Protein AF-A0A6I9MP05-F1 (afdb_monomer_lite)

Secondary structure (DSSP, 8-state):
-GGGGG-SSEEEEEEE-HHHHHHHHHHHHHTT-TTTEEEEEEE-SS--HHHHHHTS-S---TT--HHHHHHHHHHPPP----------------------------------HHHHHHHHHHHHHHHHH---HHHHHHHHHHHHHHHHHHHHHHHHHHHHHHHHHHHHHHHTT-

Organism: NCBI:txid8208

Structure (mmCIF, N/CA/C/O backbone):
data_AF-A0A6I9MP05-F1
#
_entry.id   AF-A0A6I9MP05-F1
#
loop_
_atom_site.group_PDB
_atom_site.id
_atom_site.type_symbol
_atom_site.label_atom_id
_atom_site.label_alt_id
_atom_site.label_comp_id
_atom_site.label_asym_id
_atom_site.label_entity_id
_atom_site.label_seq_id
_atom_site.pdbx_PDB_ins_code
_atom_site.Cartn_x
_atom_site.Cartn_y
_atom_site.Cartn_z
_atom_site.occupancy
_atom_site.B_iso_or_equiv
_atom_site.auth_seq_id
_atom_site.auth_comp_id
_atom_site.auth_asym_id
_atom_site.auth_atom_id
_atom_site.pdbx_PDB_model_num
ATOM 1 N N . LEU A 1 1 ? -9.916 1.149 -15.708 1.00 67.88 1 LEU A N 1
ATOM 2 C CA . LEU A 1 1 ? -9.718 -0.319 -15.794 1.00 67.88 1 LEU A CA 1
ATOM 3 C C . LEU A 1 1 ? -10.836 -1.084 -16.525 1.00 67.88 1 LEU A C 1
ATOM 5 O O . LEU A 1 1 ? -10.535 -2.124 -17.088 1.00 67.88 1 LEU A O 1
ATOM 9 N N . ARG A 1 2 ? -12.086 -0.588 -16.608 1.00 73.50 2 ARG A N 1
ATOM 10 C CA . ARG A 1 2 ? -13.217 -1.297 -17.263 1.00 73.50 2 ARG A CA 1
ATOM 11 C C . ARG A 1 2 ? -12.966 -1.780 -18.701 1.00 73.50 2 ARG A C 1
ATOM 13 O O . ARG A 1 2 ? -13.460 -2.835 -19.072 1.00 73.50 2 ARG A O 1
ATOM 20 N N . LEU A 1 3 ? -12.174 -1.045 -19.487 1.00 76.81 3 LEU A N 1
ATOM 21 C CA . LEU A 1 3 ? -11.813 -1.424 -20.861 1.00 76.81 3 LEU A CA 1
ATOM 22 C C . LEU A 1 3 ? -11.084 -2.779 -20.931 1.00 76.81 3 LEU A C 1
ATOM 24 O O . LEU A 1 3 ? -11.212 -3.494 -21.919 1.00 76.81 3 LEU A O 1
ATOM 28 N N . PHE A 1 4 ? -10.353 -3.142 -19.873 1.00 78.50 4 PHE A N 1
ATOM 29 C CA . PHE A 1 4 ? -9.500 -4.327 -19.853 1.00 78.50 4 PHE A CA 1
ATOM 30 C C . PHE A 1 4 ? -10.211 -5.604 -19.384 1.00 78.50 4 PHE A C 1
ATOM 32 O O . PHE A 1 4 ? -9.608 -6.667 -19.402 1.00 78.50 4 PHE A O 1
ATOM 39 N N . GLN A 1 5 ? -11.503 -5.537 -19.033 1.00 73.69 5 GLN A N 1
ATOM 40 C CA . GLN A 1 5 ? -12.283 -6.705 -18.585 1.00 73.69 5 GLN A CA 1
ATOM 41 C C . GLN A 1 5 ? -12.387 -7.833 -19.619 1.00 73.69 5 GLN A C 1
ATOM 43 O O . GLN A 1 5 ? -12.743 -8.953 -19.272 1.00 73.69 5 GLN A O 1
ATOM 48 N N . LYS A 1 6 ? -12.121 -7.533 -20.893 1.00 77.50 6 LYS A N 1
ATOM 49 C CA . LYS A 1 6 ? -12.178 -8.505 -21.990 1.00 77.50 6 LYS A CA 1
ATOM 50 C C . LYS A 1 6 ? -10.838 -9.184 -22.283 1.00 77.50 6 LYS A C 1
ATOM 52 O O . LYS A 1 6 ? -10.790 -10.008 -23.187 1.00 77.50 6 LYS A O 1
ATOM 57 N N . PHE A 1 7 ? -9.766 -8.810 -21.589 1.00 82.00 7 PHE A N 1
ATOM 58 C CA . PHE A 1 7 ? -8.450 -9.417 -21.772 1.00 82.00 7 PHE A CA 1
ATOM 59 C C . PHE A 1 7 ? -8.248 -10.518 -20.732 1.00 82.00 7 PHE A C 1
ATOM 61 O O . PHE A 1 7 ? -8.520 -10.302 -19.553 1.00 82.00 7 PHE A O 1
ATOM 68 N N . ASP A 1 8 ? -7.748 -11.676 -21.166 1.00 77.44 8 ASP A N 1
ATOM 69 C CA . ASP A 1 8 ? -7.560 -12.832 -20.283 1.00 77.44 8 ASP A CA 1
ATOM 70 C C . ASP A 1 8 ? -6.473 -12.576 -19.232 1.00 77.44 8 ASP A C 1
ATOM 72 O O . ASP A 1 8 ? -6.712 -12.763 -18.042 1.00 77.44 8 ASP A O 1
ATOM 76 N N . ASN A 1 9 ? -5.309 -12.065 -19.649 1.00 88.25 9 ASN A N 1
ATOM 77 C CA . ASN A 1 9 ? -4.205 -11.701 -18.764 1.00 88.25 9 ASN A CA 1
ATOM 78 C C . ASN A 1 9 ? -3.538 -10.414 -19.254 1.00 88.25 9 ASN A C 1
ATOM 80 O O . ASN A 1 9 ? -3.210 -10.288 -20.434 1.00 88.25 9 ASN A O 1
ATOM 84 N N . PHE A 1 10 ? -3.283 -9.473 -18.346 1.00 91.56 10 PHE A N 1
ATOM 85 C CA . PHE A 1 10 ? -2.553 -8.249 -18.666 1.00 91.56 10 PHE A CA 1
ATOM 86 C C . PHE A 1 10 ? -1.720 -7.759 -17.480 1.00 91.56 10 PHE A C 1
ATOM 88 O O . PHE A 1 10 ? -2.030 -8.018 -16.314 1.00 91.56 10 PHE A O 1
ATOM 95 N N . ARG A 1 11 ? -0.642 -7.035 -17.793 1.00 92.56 11 ARG A N 1
ATOM 96 C CA . ARG A 1 11 ? 0.227 -6.396 -16.803 1.00 92.56 11 ARG A CA 1
ATOM 97 C C . ARG A 1 11 ? 0.003 -4.894 -16.819 1.00 92.56 11 ARG A C 1
ATOM 99 O O . ARG A 1 11 ? -0.103 -4.300 -17.890 1.00 92.56 11 ARG A O 1
ATOM 106 N N . ILE A 1 12 ? -0.041 -4.285 -15.643 1.00 94.00 12 ILE A N 1
ATOM 107 C CA . ILE A 1 12 ? -0.077 -2.832 -15.490 1.00 94.00 12 ILE A CA 1
ATOM 108 C C . ILE A 1 12 ? 1.144 -2.363 -14.710 1.00 94.00 12 ILE A C 1
ATOM 110 O O . ILE A 1 12 ? 1.580 -3.019 -13.765 1.00 94.00 12 ILE A O 1
ATOM 114 N N . LEU A 1 13 ? 1.675 -1.208 -15.101 1.00 94.44 13 LEU A N 1
ATOM 115 C CA . LEU A 1 13 ? 2.703 -0.495 -14.354 1.00 94.44 13 LEU A CA 1
ATOM 116 C C . LEU A 1 13 ? 2.054 0.688 -13.645 1.00 94.44 13 LEU A C 1
ATOM 118 O O . LEU A 1 13 ? 1.440 1.532 -14.297 1.00 94.44 13 LEU A O 1
ATOM 122 N N . VAL A 1 14 ? 2.189 0.756 -12.325 1.00 95.19 14 VAL A N 1
ATOM 123 C CA . VAL A 1 14 ? 1.742 1.912 -11.546 1.00 95.19 14 VAL A CA 1
ATOM 124 C C . VAL A 1 14 ? 2.945 2.786 -11.232 1.00 95.19 14 VAL A C 1
ATOM 126 O O . VAL A 1 14 ? 3.835 2.376 -10.494 1.00 95.19 14 VAL A O 1
ATOM 129 N N . CYS A 1 15 ? 2.958 3.994 -11.787 1.00 93.62 15 CYS A N 1
ATOM 130 C CA . CYS A 1 15 ? 3.998 4.988 -11.547 1.00 93.62 15 CYS A CA 1
ATOM 131 C C . CYS A 1 15 ? 3.573 5.895 -10.388 1.00 93.62 15 CYS A C 1
ATOM 133 O O . CYS A 1 15 ? 2.702 6.747 -10.559 1.00 93.62 15 CYS A O 1
ATOM 135 N N . GLY A 1 16 ? 4.140 5.684 -9.201 1.00 93.94 16 GLY A N 1
ATOM 136 C CA . GLY A 1 16 ? 3.743 6.402 -7.989 1.00 93.94 16 GLY A CA 1
ATOM 137 C C . GLY A 1 16 ? 4.296 5.759 -6.721 1.00 93.94 16 GLY A C 1
ATOM 138 O O . GLY A 1 16 ? 5.316 5.076 -6.771 1.00 93.94 16 GLY A O 1
ATOM 139 N N . GLY A 1 17 ? 3.617 5.995 -5.597 1.00 94.56 17 GLY A N 1
ATOM 140 C CA . GLY A 1 17 ? 3.908 5.356 -4.308 1.00 94.56 17 GLY A CA 1
ATOM 141 C C . GLY A 1 17 ? 2.800 4.408 -3.844 1.00 94.56 17 GLY A C 1
ATOM 142 O O . GLY A 1 17 ? 1.837 4.146 -4.570 1.00 94.56 17 GLY A O 1
ATOM 143 N N . ASP A 1 18 ? 2.893 3.944 -2.600 1.00 94.62 18 ASP A N 1
ATOM 144 C CA . ASP A 1 18 ? 2.002 2.937 -2.009 1.00 94.62 18 ASP A CA 1
ATOM 145 C C . ASP A 1 18 ? 0.524 3.357 -2.021 1.00 94.62 18 ASP A C 1
ATOM 147 O O . ASP A 1 18 ? -0.355 2.538 -2.285 1.00 94.62 18 ASP A O 1
ATOM 151 N N . GLY A 1 19 ? 0.230 4.648 -1.824 1.00 95.75 19 GLY A N 1
ATOM 152 C CA . GLY A 1 19 ? -1.139 5.174 -1.898 1.00 95.75 19 GLY A CA 1
ATOM 153 C C . GLY A 1 19 ? -1.761 5.049 -3.295 1.00 95.75 19 GLY A C 1
ATOM 154 O O . GLY A 1 19 ? -2.913 4.634 -3.435 1.00 95.75 19 GLY A O 1
ATOM 155 N N . SER A 1 20 ? -0.986 5.342 -4.345 1.00 96.38 20 SER A N 1
ATOM 156 C CA . SER A 1 20 ? -1.425 5.192 -5.739 1.00 96.38 20 SER A CA 1
ATOM 157 C C . SER A 1 20 ? -1.652 3.723 -6.089 1.00 96.38 20 SER A C 1
ATOM 159 O O . SER A 1 20 ? -2.672 3.379 -6.688 1.00 96.38 20 SER A O 1
ATOM 161 N N . VAL A 1 21 ? -0.741 2.842 -5.662 1.00 95.44 21 VAL A N 1
ATOM 162 C CA . VAL A 1 21 ? -0.882 1.388 -5.832 1.00 95.44 2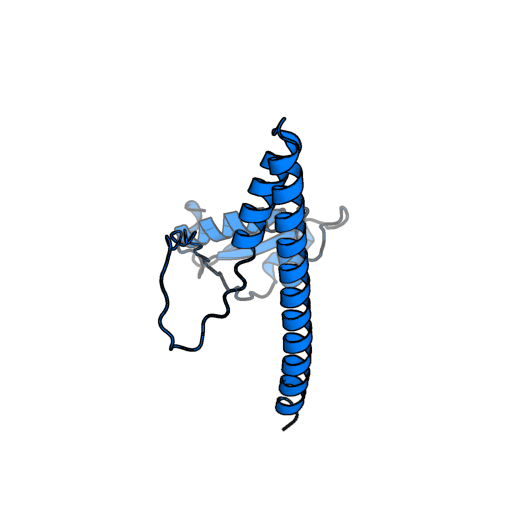1 VAL A CA 1
ATOM 163 C C . VAL A 1 21 ? -2.128 0.879 -5.105 1.00 95.44 21 VAL A C 1
ATOM 165 O O . VAL A 1 21 ? -2.919 0.136 -5.685 1.00 95.44 21 VAL A O 1
ATOM 168 N N . GLY A 1 22 ? -2.364 1.334 -3.872 1.00 94.75 22 GLY A N 1
ATOM 169 C CA . GLY A 1 22 ? -3.546 0.993 -3.084 1.00 94.75 22 GLY A CA 1
ATOM 170 C C . GLY A 1 22 ? -4.859 1.389 -3.764 1.00 94.75 22 GLY A C 1
ATOM 171 O O . GLY A 1 22 ? -5.802 0.589 -3.784 1.00 94.75 22 GLY A O 1
ATOM 172 N N . TRP A 1 23 ? -4.915 2.578 -4.374 1.00 94.81 23 TRP A N 1
ATOM 173 C CA . TRP A 1 23 ? -6.078 3.027 -5.147 1.00 94.81 23 TRP A CA 1
ATOM 174 C C . TRP A 1 23 ? -6.331 2.136 -6.369 1.00 94.81 23 TRP A C 1
ATOM 176 O O . TRP A 1 23 ? -7.455 1.674 -6.568 1.00 94.81 23 TRP A O 1
ATOM 186 N N . VAL A 1 24 ? -5.284 1.831 -7.145 1.00 95.19 24 VAL A N 1
ATOM 187 C CA . VAL A 1 24 ? -5.384 0.959 -8.328 1.00 95.19 24 VAL A CA 1
ATOM 188 C C . VAL A 1 24 ? -5.853 -0.444 -7.942 1.00 95.19 24 VAL A C 1
ATOM 190 O O . VAL A 1 24 ? -6.784 -0.960 -8.556 1.00 95.19 24 VAL A O 1
ATOM 193 N N . LEU A 1 25 ? -5.269 -1.041 -6.900 1.00 93.81 25 LEU A N 1
ATOM 194 C CA . LEU A 1 25 ? -5.685 -2.348 -6.379 1.00 93.81 25 LEU A CA 1
ATOM 195 C C . LEU A 1 25 ? -7.153 -2.346 -5.934 1.00 93.81 25 LEU A C 1
ATOM 197 O O . LEU A 1 25 ? -7.891 -3.275 -6.236 1.00 93.81 25 LEU A O 1
ATOM 201 N N . SER A 1 26 ? -7.613 -1.270 -5.295 1.00 93.31 26 SER A N 1
ATOM 202 C CA . SER A 1 26 ? -9.020 -1.144 -4.893 1.00 93.31 26 SER A CA 1
ATOM 203 C C . SER A 1 26 ? -9.967 -1.079 -6.095 1.00 93.31 26 SER A C 1
ATOM 205 O O . SER A 1 26 ? -11.096 -1.559 -6.026 1.00 93.31 26 SER A O 1
ATOM 207 N N . GLU A 1 27 ? -9.529 -0.508 -7.215 1.00 93.44 27 GLU A N 1
ATOM 208 C CA . GLU A 1 27 ? -10.309 -0.494 -8.453 1.00 93.44 27 GLU A CA 1
ATOM 209 C C . GLU A 1 27 ? -10.277 -1.854 -9.179 1.00 93.44 27 GLU A C 1
ATOM 211 O O . GLU A 1 27 ? -11.280 -2.259 -9.766 1.00 93.44 27 GLU A O 1
ATOM 216 N N . ILE A 1 28 ? -9.166 -2.596 -9.094 1.00 92.62 28 ILE A N 1
ATOM 217 C CA . ILE A 1 28 ? -9.066 -3.994 -9.554 1.00 92.62 28 ILE A CA 1
ATOM 218 C C . ILE A 1 28 ? -10.050 -4.880 -8.781 1.00 92.62 28 ILE A C 1
ATOM 220 O O . ILE A 1 28 ? -10.769 -5.664 -9.407 1.00 92.62 28 ILE A O 1
ATOM 224 N N . ASP A 1 29 ? -10.121 -4.719 -7.456 1.00 90.81 29 ASP A N 1
ATOM 225 C CA . ASP A 1 29 ? -11.021 -5.471 -6.575 1.00 90.81 29 ASP A CA 1
ATOM 226 C C . ASP A 1 29 ? -12.491 -5.228 -6.949 1.00 90.81 29 ASP A C 1
ATOM 228 O O . ASP A 1 29 ? -13.237 -6.178 -7.187 1.00 90.81 29 ASP A O 1
ATOM 232 N N . LYS A 1 30 ? -12.904 -3.960 -7.111 1.00 91.50 30 LYS A N 1
ATOM 233 C CA . LYS A 1 30 ? -14.278 -3.598 -7.523 1.00 91.50 30 LYS A CA 1
ATOM 234 C C . LYS A 1 30 ? -14.689 -4.198 -8.866 1.00 91.50 30 LYS A C 1
ATOM 236 O O . LYS A 1 30 ? -15.868 -4.462 -9.089 1.00 91.50 30 LYS A O 1
ATOM 241 N N . LEU A 1 31 ? -13.736 -4.355 -9.783 1.00 90.06 31 LEU A N 1
ATOM 242 C CA . LEU A 1 31 ? -13.970 -4.911 -11.116 1.00 90.06 31 LEU A CA 1
ATOM 243 C C . LEU A 1 31 ? -13.729 -6.426 -11.178 1.00 90.06 31 LEU A C 1
ATOM 245 O O . LEU A 1 31 ? -13.879 -7.008 -12.250 1.00 90.06 31 LEU A O 1
ATOM 249 N N . ASN A 1 32 ? -13.373 -7.045 -10.048 1.00 88.56 32 ASN A N 1
ATOM 250 C CA . ASN A 1 32 ? -13.060 -8.461 -9.891 1.00 88.56 32 ASN A CA 1
ATOM 251 C C . ASN A 1 32 ? -11.962 -8.972 -10.850 1.00 88.56 32 ASN A C 1
ATOM 253 O O . ASN A 1 32 ? -12.013 -10.103 -11.330 1.00 88.56 32 ASN A O 1
ATOM 257 N N . LEU A 1 33 ? -10.954 -8.133 -11.119 1.00 89.19 33 LEU A N 1
ATOM 258 C CA . LEU A 1 33 ? -9.880 -8.391 -12.092 1.00 89.19 33 LEU A CA 1
ATOM 259 C C . LEU A 1 33 ? -8.640 -9.080 -11.492 1.00 89.19 33 LEU A C 1
ATOM 261 O O . LEU A 1 33 ? -7.641 -9.259 -12.184 1.00 89.19 33 LEU A O 1
ATOM 265 N N . HIS A 1 34 ? -8.684 -9.484 -10.221 1.00 85.12 34 HIS A N 1
ATOM 266 C CA . HIS A 1 34 ? -7.529 -9.987 -9.462 1.00 85.12 34 HIS A CA 1
ATOM 267 C C . HIS A 1 34 ? -6.861 -11.246 -10.052 1.00 85.12 34 HIS A C 1
ATOM 269 O O . HIS A 1 34 ? -5.691 -11.493 -9.784 1.00 85.12 34 HIS A O 1
ATOM 275 N N . LYS A 1 35 ? -7.575 -12.044 -10.862 1.00 85.62 35 LYS A N 1
ATOM 276 C CA . LYS A 1 35 ? -7.002 -13.224 -11.546 1.00 85.62 35 LYS A CA 1
ATOM 277 C C . LYS A 1 35 ? -6.290 -12.885 -12.857 1.00 85.62 35 LYS A C 1
ATOM 279 O O . LYS A 1 35 ? -5.420 -13.634 -13.287 1.00 85.62 35 LYS A O 1
ATOM 284 N N . GLN A 1 36 ? -6.689 -11.786 -13.492 1.00 88.75 36 GLN A N 1
ATOM 285 C CA . GLN A 1 36 ? -6.272 -11.403 -14.845 1.00 88.75 36 GLN A CA 1
ATOM 286 C C . GLN A 1 36 ? -5.196 -10.312 -14.818 1.00 88.75 36 GLN A C 1
ATOM 288 O O . GLN A 1 36 ? -4.325 -10.259 -15.685 1.00 88.75 36 GLN A O 1
ATOM 293 N N . CYS A 1 37 ? -5.257 -9.436 -13.812 1.00 92.31 37 CYS A N 1
ATOM 294 C CA . CYS A 1 37 ? -4.405 -8.265 -13.690 1.00 92.31 37 CYS A CA 1
ATOM 295 C C . CYS A 1 37 ? -3.172 -8.560 -12.832 1.00 92.31 37 CYS A C 1
ATOM 297 O O . CYS A 1 37 ? -3.280 -8.885 -11.652 1.00 92.31 37 CYS A O 1
ATOM 299 N N . GLN A 1 38 ? -1.992 -8.360 -13.409 1.00 93.75 38 GLN A N 1
ATOM 300 C CA . GLN A 1 38 ? -0.709 -8.401 -12.709 1.00 93.75 38 GLN A CA 1
ATOM 301 C C . GLN A 1 38 ? -0.178 -6.970 -12.583 1.00 93.75 38 GLN A C 1
ATOM 303 O O . GLN A 1 38 ? -0.241 -6.200 -13.540 1.00 93.75 38 GLN A O 1
ATOM 308 N N . LEU A 1 39 ? 0.326 -6.594 -11.410 1.00 94.38 39 LEU A N 1
ATOM 309 C CA . LEU A 1 39 ? 0.722 -5.217 -11.112 1.00 94.38 39 LEU A CA 1
ATOM 310 C C . LEU A 1 39 ? 2.225 -5.134 -10.841 1.00 94.38 39 LEU A C 1
ATOM 312 O O . LEU A 1 39 ? 2.751 -5.866 -10.006 1.00 94.38 39 LEU A O 1
ATOM 316 N N . GLY A 1 40 ? 2.901 -4.215 -11.527 1.00 95.00 40 GLY A N 1
ATOM 317 C CA . GLY A 1 40 ? 4.246 -3.755 -11.191 1.00 95.00 40 GLY A CA 1
ATOM 318 C C . GLY A 1 40 ? 4.226 -2.316 -10.687 1.00 95.00 40 GLY A C 1
ATOM 319 O O . GLY A 1 40 ? 3.298 -1.557 -10.979 1.00 95.00 40 GLY A O 1
ATOM 320 N N . VAL A 1 41 ? 5.259 -1.938 -9.937 1.00 94.50 41 VAL A N 1
ATOM 321 C CA . VAL A 1 41 ? 5.381 -0.601 -9.345 1.00 94.50 41 VAL A CA 1
ATOM 322 C C . VAL A 1 41 ? 6.626 0.079 -9.896 1.00 94.50 41 VAL A C 1
ATOM 324 O O . VAL A 1 41 ? 7.716 -0.484 -9.828 1.00 94.50 41 VAL A O 1
ATOM 327 N N . LEU A 1 42 ? 6.463 1.294 -10.416 1.00 93.88 42 LEU A N 1
ATOM 328 C CA . LEU A 1 42 ? 7.567 2.209 -10.673 1.00 93.88 42 LEU A CA 1
ATOM 329 C C . LEU A 1 42 ? 7.623 3.215 -9.506 1.00 93.88 42 LEU A C 1
ATOM 331 O O . LEU A 1 42 ? 6.710 4.041 -9.394 1.00 93.88 42 LEU A O 1
ATOM 335 N N . PRO A 1 43 ? 8.645 3.134 -8.633 1.00 93.00 43 PRO A N 1
ATOM 336 C CA . PRO A 1 43 ? 8.721 3.898 -7.388 1.00 93.00 43 PRO A CA 1
ATOM 337 C C . PRO A 1 43 ? 9.024 5.382 -7.643 1.00 93.00 43 PRO A C 1
ATOM 339 O O . PRO A 1 43 ? 10.179 5.803 -7.662 1.00 93.00 43 PRO A O 1
ATOM 342 N N . LEU A 1 44 ? 7.969 6.176 -7.841 1.00 91.94 44 LEU A N 1
ATOM 343 C CA . LEU A 1 44 ? 8.034 7.637 -8.018 1.00 91.94 44 LEU A CA 1
ATOM 344 C C . LEU A 1 44 ? 7.459 8.409 -6.819 1.00 91.94 44 LEU A C 1
ATOM 346 O O . LEU A 1 44 ? 7.446 9.638 -6.825 1.00 91.94 44 LEU A O 1
ATOM 350 N N . GLY A 1 45 ? 6.923 7.706 -5.819 1.00 88.06 45 GLY A N 1
ATOM 351 C CA . GLY A 1 45 ? 6.322 8.309 -4.633 1.00 88.06 45 GLY A CA 1
ATOM 352 C C . GLY A 1 45 ? 7.306 8.506 -3.481 1.00 88.06 45 GLY A C 1
ATOM 353 O O . GLY A 1 45 ? 8.475 8.132 -3.551 1.00 88.06 45 GLY A O 1
ATOM 354 N N . THR A 1 46 ? 6.802 9.077 -2.386 1.00 90.19 46 THR A N 1
ATOM 355 C CA . THR A 1 46 ? 7.536 9.223 -1.118 1.00 90.19 46 THR A CA 1
ATOM 356 C C . THR A 1 46 ? 7.511 7.940 -0.279 1.00 90.19 46 THR A C 1
ATOM 358 O O . THR A 1 46 ? 8.518 7.585 0.330 1.00 90.19 46 THR A O 1
ATOM 361 N N . GLY A 1 47 ? 6.383 7.221 -0.277 1.00 92.56 47 GLY A N 1
ATOM 362 C CA . GLY A 1 47 ? 6.250 5.863 0.261 1.00 92.56 47 GLY A CA 1
ATOM 363 C C . GLY A 1 47 ? 6.287 4.852 -0.879 1.00 92.56 47 GLY A C 1
ATOM 364 O O . GLY A 1 47 ? 5.378 4.854 -1.707 1.00 92.56 47 GLY A O 1
ATOM 365 N N . ASN A 1 48 ? 7.350 4.048 -0.951 1.00 94.44 48 ASN A N 1
ATOM 366 C CA . ASN A 1 48 ? 7.576 3.024 -1.981 1.00 94.44 48 ASN A CA 1
ATOM 367 C C . ASN A 1 48 ? 7.833 1.654 -1.332 1.00 94.44 48 ASN A C 1
ATOM 369 O O . ASN A 1 48 ? 8.645 0.862 -1.819 1.00 94.44 48 ASN A O 1
ATOM 373 N N . ASP A 1 49 ? 7.204 1.382 -0.194 1.00 95.25 49 ASP A N 1
ATOM 374 C CA . ASP A 1 49 ? 7.456 0.173 0.586 1.00 95.25 49 ASP A CA 1
ATOM 375 C C . ASP A 1 49 ? 7.058 -1.083 -0.190 1.00 95.25 49 ASP A C 1
ATOM 377 O O . ASP A 1 49 ? 7.822 -2.050 -0.222 1.00 95.25 49 ASP A O 1
ATOM 381 N N . LEU A 1 50 ? 5.951 -1.044 -0.939 1.00 94.00 50 LEU A N 1
ATOM 382 C CA . LEU A 1 50 ? 5.570 -2.137 -1.835 1.00 94.00 50 LEU A CA 1
ATOM 383 C C . LEU A 1 50 ? 6.605 -2.358 -2.939 1.00 94.00 50 LEU A C 1
ATOM 385 O O . LEU A 1 50 ? 6.906 -3.505 -3.265 1.00 94.00 50 LEU A O 1
ATOM 389 N N . ALA A 1 51 ? 7.188 -1.296 -3.501 1.00 94.12 51 ALA A N 1
ATOM 390 C CA . ALA A 1 51 ? 8.226 -1.429 -4.522 1.00 94.12 51 ALA A CA 1
ATOM 391 C C . ALA A 1 51 ? 9.491 -2.095 -3.955 1.00 94.12 51 ALA A C 1
ATOM 393 O O . ALA A 1 51 ? 10.055 -2.986 -4.594 1.00 94.12 51 ALA A O 1
ATOM 394 N N . ARG A 1 52 ? 9.892 -1.740 -2.726 1.00 93.81 52 ARG A N 1
ATOM 395 C CA . ARG A 1 52 ? 11.027 -2.366 -2.025 1.00 93.81 52 ARG A CA 1
ATOM 396 C C . ARG A 1 52 ? 10.760 -3.835 -1.721 1.00 93.81 52 ARG A C 1
ATOM 398 O O . ARG A 1 52 ? 11.576 -4.683 -2.071 1.00 93.81 52 ARG A O 1
ATOM 405 N N . VAL A 1 53 ? 9.606 -4.142 -1.130 1.00 94.19 53 VAL A N 1
ATOM 406 C CA . VAL A 1 53 ? 9.222 -5.509 -0.739 1.00 94.19 53 VAL A CA 1
ATOM 407 C C . VAL A 1 53 ? 9.082 -6.426 -1.958 1.00 94.19 53 VAL A C 1
ATOM 409 O O . VAL A 1 53 ? 9.503 -7.584 -1.931 1.00 94.19 53 VAL A O 1
ATOM 412 N N . LEU A 1 54 ? 8.523 -5.917 -3.057 1.00 92.00 54 LEU A N 1
ATOM 413 C CA . LEU A 1 54 ? 8.370 -6.683 -4.295 1.00 92.00 54 LEU A CA 1
ATOM 414 C C . LEU A 1 54 ? 9.665 -6.778 -5.115 1.00 92.00 54 LEU A C 1
ATOM 416 O O . LEU A 1 54 ? 9.743 -7.629 -6.001 1.00 92.00 54 LEU A O 1
ATOM 420 N N . GLY A 1 55 ? 10.687 -5.979 -4.794 1.00 91.06 55 GLY A N 1
ATOM 421 C CA . GLY A 1 55 ? 11.992 -5.999 -5.457 1.00 91.06 55 GLY A CA 1
ATOM 422 C C . GLY A 1 55 ? 12.096 -5.113 -6.703 1.00 91.06 55 GLY A C 1
ATOM 423 O O . GLY A 1 55 ? 13.011 -5.298 -7.500 1.00 91.06 55 GLY A O 1
ATOM 424 N N . TRP A 1 56 ? 11.186 -4.150 -6.881 1.00 91.19 56 TRP A N 1
ATOM 425 C CA . TRP A 1 56 ? 11.254 -3.138 -7.947 1.00 91.19 56 TRP A CA 1
ATOM 426 C C . TRP A 1 56 ? 12.284 -2.040 -7.664 1.00 91.19 56 TRP A C 1
ATOM 428 O O . TRP A 1 56 ? 12.732 -1.372 -8.592 1.00 91.19 56 TRP A O 1
ATOM 438 N N . GLY A 1 57 ? 12.681 -1.885 -6.398 1.00 89.56 57 GLY A N 1
ATOM 439 C CA . GLY A 1 57 ? 13.672 -0.908 -5.954 1.00 89.56 57 GLY A CA 1
ATOM 440 C C . GLY A 1 57 ? 13.072 0.221 -5.103 1.00 89.56 57 GLY A C 1
ATOM 441 O O . GLY A 1 57 ? 11.852 0.311 -4.955 1.00 89.56 57 GLY A O 1
ATOM 442 N N . PRO A 1 58 ? 13.925 1.060 -4.487 1.00 87.44 58 PRO A N 1
ATOM 443 C CA . PRO A 1 58 ? 13.498 2.101 -3.549 1.00 87.44 58 PRO A CA 1
ATOM 444 C C . PRO A 1 58 ? 13.042 3.406 -4.220 1.00 87.44 58 PRO A C 1
ATOM 446 O O . PRO A 1 58 ? 12.224 4.130 -3.644 1.00 87.44 58 PRO A O 1
ATOM 449 N N . SER A 1 59 ? 13.574 3.702 -5.403 1.00 84.31 59 SER A N 1
ATOM 450 C CA . SER A 1 59 ? 13.349 4.917 -6.186 1.00 84.31 59 SER A CA 1
ATOM 451 C C . SER A 1 59 ? 13.603 4.625 -7.660 1.00 84.31 59 SER A C 1
ATOM 453 O O . SER A 1 59 ? 14.313 3.679 -8.005 1.00 84.31 59 SER A O 1
ATOM 455 N N . CYS A 1 60 ? 12.982 5.413 -8.529 1.00 82.12 60 CYS A N 1
ATOM 456 C CA . CYS A 1 60 ? 13.370 5.481 -9.926 1.00 82.12 60 CYS A CA 1
ATOM 457 C C . CYS A 1 60 ? 14.473 6.530 -10.052 1.00 82.12 60 CYS A C 1
ATOM 459 O O . CYS A 1 60 ? 14.224 7.704 -9.781 1.00 82.12 60 CYS A O 1
ATOM 461 N N . ASP A 1 61 ? 15.664 6.110 -10.462 1.00 76.25 61 ASP A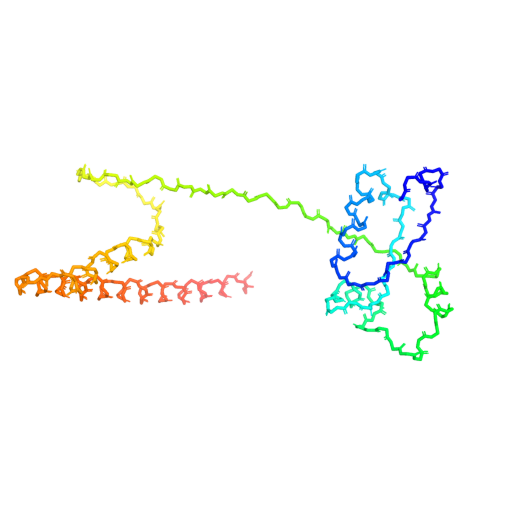 N 1
ATOM 462 C CA . ASP A 1 61 ? 16.747 7.039 -10.782 1.00 76.25 61 ASP A CA 1
ATOM 463 C C . ASP A 1 61 ? 16.553 7.578 -12.206 1.00 76.25 61 ASP A C 1
ATOM 465 O O . ASP A 1 61 ? 15.967 6.888 -13.047 1.00 76.25 61 ASP A O 1
ATOM 469 N N . ASP A 1 62 ? 17.057 8.780 -12.491 1.00 68.81 62 ASP A N 1
ATOM 470 C CA . ASP A 1 62 ? 16.933 9.444 -13.804 1.00 68.81 62 ASP A CA 1
ATOM 471 C C . ASP A 1 62 ? 17.597 8.626 -14.937 1.00 68.81 62 ASP A C 1
ATOM 473 O O . ASP A 1 62 ? 17.151 8.639 -16.083 1.00 68.81 62 ASP A O 1
ATOM 477 N N . ASP A 1 63 ? 18.607 7.818 -14.592 1.00 68.06 63 ASP A N 1
ATOM 478 C CA . ASP A 1 63 ? 19.288 6.889 -15.504 1.00 68.06 63 ASP A CA 1
ATOM 479 C C . ASP A 1 63 ? 18.488 5.600 -15.777 1.00 68.06 63 ASP A C 1
ATOM 481 O O . ASP A 1 63 ? 18.855 4.788 -16.638 1.00 68.06 63 ASP A O 1
ATOM 485 N N . THR A 1 64 ? 17.381 5.380 -15.059 1.00 63.00 64 THR A N 1
ATOM 486 C CA . THR A 1 64 ? 16.516 4.217 -15.268 1.00 63.00 64 THR A CA 1
ATOM 487 C C . THR A 1 64 ? 15.735 4.410 -16.559 1.00 63.00 64 THR A C 1
ATOM 489 O O . THR A 1 64 ? 14.656 4.997 -16.592 1.00 63.00 64 THR A O 1
ATOM 492 N N . GLN A 1 65 ? 16.272 3.871 -17.649 1.00 71.06 65 GLN A N 1
ATOM 493 C CA . GLN A 1 65 ? 15.590 3.865 -18.935 1.00 71.06 65 GLN A CA 1
ATOM 494 C C . GLN A 1 65 ? 14.243 3.137 -18.779 1.00 71.06 65 GLN A C 1
ATOM 496 O O . GLN A 1 65 ? 14.208 1.929 -18.533 1.00 71.06 65 GLN A O 1
ATOM 501 N N . LEU A 1 66 ? 13.128 3.863 -18.938 1.00 83.06 66 LEU A N 1
ATOM 502 C CA . LEU A 1 66 ? 11.761 3.319 -18.953 1.00 83.06 66 LEU A CA 1
ATOM 503 C C . LEU A 1 66 ? 11.645 2.016 -19.782 1.00 83.06 66 LEU A C 1
ATOM 505 O O . LEU A 1 66 ? 11.004 1.083 -19.291 1.00 83.06 66 LEU A O 1
ATOM 509 N N . PRO A 1 67 ? 12.296 1.881 -20.963 1.00 87.31 67 PRO A N 1
ATOM 510 C CA . PRO A 1 67 ? 12.348 0.615 -21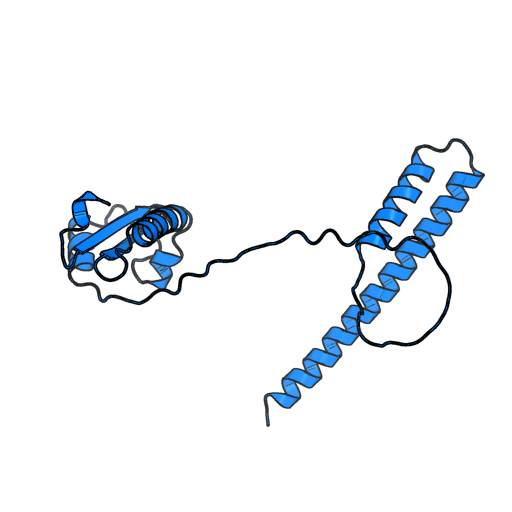.699 1.00 87.31 67 PRO A CA 1
ATOM 511 C C . PRO A 1 67 ? 12.836 -0.575 -20.866 1.00 87.31 67 PRO A C 1
ATOM 513 O O . PRO A 1 67 ? 12.194 -1.621 -20.852 1.00 87.31 67 PRO A O 1
ATOM 516 N N . THR A 1 68 ? 13.910 -0.407 -20.095 1.00 87.44 68 THR A N 1
ATOM 517 C CA . THR A 1 68 ? 14.461 -1.454 -19.226 1.00 87.44 68 THR A CA 1
ATOM 518 C C . THR A 1 68 ? 13.468 -1.855 -18.140 1.00 87.44 68 THR A C 1
ATOM 520 O O . THR A 1 68 ? 13.342 -3.035 -17.813 1.00 87.44 68 THR A O 1
ATOM 523 N N . THR A 1 69 ? 12.731 -0.898 -17.573 1.00 88.56 69 THR A N 1
ATOM 524 C CA . THR A 1 69 ? 11.693 -1.208 -16.581 1.00 88.56 69 THR A CA 1
ATOM 525 C C . THR A 1 69 ? 10.511 -1.939 -17.207 1.00 88.56 69 THR A C 1
ATOM 527 O O . THR A 1 69 ? 9.990 -2.868 -16.594 1.00 88.56 69 THR A O 1
ATOM 530 N N . LEU A 1 70 ? 10.109 -1.583 -18.429 1.00 90.81 70 LEU A N 1
ATOM 531 C CA . LEU A 1 70 ? 9.058 -2.297 -19.158 1.00 90.81 70 LEU A CA 1
ATOM 532 C C . LEU A 1 70 ? 9.482 -3.729 -19.509 1.00 90.81 70 LEU A C 1
ATOM 534 O O . LEU A 1 70 ? 8.697 -4.653 -19.319 1.00 90.81 70 LEU A O 1
ATOM 538 N N . GLU A 1 71 ? 10.733 -3.941 -19.913 1.00 91.81 71 GLU A N 1
ATOM 539 C CA . GLU A 1 71 ? 11.284 -5.283 -20.127 1.00 91.81 71 GLU A CA 1
ATOM 540 C C . GLU A 1 71 ? 11.334 -6.112 -18.836 1.00 91.81 71 GLU A C 1
ATOM 542 O O . GLU A 1 71 ? 11.006 -7.303 -18.833 1.00 91.81 71 GLU A O 1
ATOM 547 N N . LYS A 1 72 ? 11.724 -5.489 -17.715 1.00 91.06 72 LYS A N 1
ATOM 548 C CA . LYS A 1 72 ? 11.651 -6.119 -16.390 1.00 91.06 72 LYS A CA 1
ATOM 549 C C . LYS A 1 72 ? 10.207 -6.458 -16.037 1.00 91.06 72 LYS A C 1
ATOM 551 O O . LYS A 1 72 ? 9.955 -7.551 -15.543 1.00 91.06 72 LYS A O 1
ATOM 556 N N . LEU A 1 73 ? 9.261 -5.563 -16.319 1.00 93.19 73 LEU A N 1
ATOM 557 C CA . LEU A 1 73 ? 7.839 -5.785 -16.084 1.00 93.19 73 LEU A CA 1
ATOM 558 C C . LEU A 1 73 ? 7.286 -6.938 -16.901 1.00 93.19 73 LEU A C 1
ATOM 560 O O . LEU A 1 73 ? 6.500 -7.711 -16.370 1.00 93.19 73 LEU A O 1
ATOM 564 N N . GLU A 1 74 ? 7.690 -7.077 -18.157 1.00 92.69 74 GLU A N 1
ATOM 565 C CA . GLU A 1 74 ? 7.263 -8.173 -19.022 1.00 92.69 74 GLU A CA 1
ATOM 566 C C . GLU A 1 74 ? 7.767 -9.529 -18.506 1.00 92.69 74 GLU A C 1
ATOM 568 O O . GLU A 1 74 ? 7.007 -10.496 -18.456 1.00 92.69 74 GLU A O 1
ATOM 573 N N . ARG A 1 75 ? 9.025 -9.593 -18.048 1.00 93.75 75 ARG A N 1
ATOM 574 C CA . ARG A 1 75 ? 9.678 -10.839 -17.603 1.00 93.75 75 ARG A CA 1
ATOM 575 C C . ARG A 1 75 ? 9.521 -11.150 -16.114 1.00 93.75 75 ARG A C 1
ATOM 577 O O . ARG A 1 75 ? 9.869 -12.248 -15.686 1.00 93.75 75 ARG A O 1
ATOM 584 N N . ALA A 1 76 ? 9.019 -10.211 -15.314 1.00 94.00 76 ALA A N 1
ATOM 585 C CA . ALA A 1 76 ? 8.908 -10.373 -13.867 1.00 94.00 76 ALA A CA 1
ATOM 586 C C . ALA A 1 76 ? 8.029 -11.570 -13.472 1.00 94.00 76 ALA A C 1
ATOM 588 O O . ALA A 1 76 ? 7.033 -11.890 -14.133 1.00 94.00 76 ALA A O 1
ATOM 589 N N . SER A 1 77 ? 8.373 -12.206 -12.354 1.00 93.31 77 SER A N 1
ATOM 590 C CA . SER A 1 77 ? 7.527 -13.216 -11.730 1.00 93.31 77 SER A CA 1
ATOM 591 C C . SER A 1 77 ? 6.418 -12.563 -10.908 1.00 93.31 77 SER A C 1
ATOM 593 O O . SER A 1 77 ? 6.576 -11.482 -10.339 1.00 93.31 77 SER A O 1
ATOM 595 N N . THR A 1 78 ? 5.269 -13.226 -10.847 1.00 91.62 78 THR A N 1
ATOM 596 C CA . THR A 1 78 ? 4.127 -12.768 -10.055 1.00 91.62 78 THR A CA 1
ATOM 597 C C . THR A 1 78 ? 4.232 -13.275 -8.627 1.00 91.62 78 THR A C 1
ATOM 599 O O . THR A 1 78 ? 4.486 -14.460 -8.408 1.00 91.62 78 THR A O 1
ATOM 602 N N . LYS A 1 79 ? 3.969 -12.396 -7.661 1.00 91.44 79 LYS A N 1
ATOM 603 C CA . LYS A 1 79 ? 3.811 -12.750 -6.249 1.00 91.44 79 LYS A CA 1
ATOM 604 C C . LYS A 1 79 ? 2.386 -12.440 -5.808 1.00 91.44 79 LYS A C 1
ATOM 606 O O . LYS A 1 79 ? 1.819 -11.434 -6.230 1.00 91.44 79 LYS A O 1
ATOM 611 N N . MET A 1 80 ? 1.825 -13.306 -4.970 1.00 91.62 80 MET A N 1
ATOM 612 C CA . MET A 1 80 ? 0.533 -13.055 -4.336 1.00 91.62 80 MET A CA 1
ATOM 613 C C . MET A 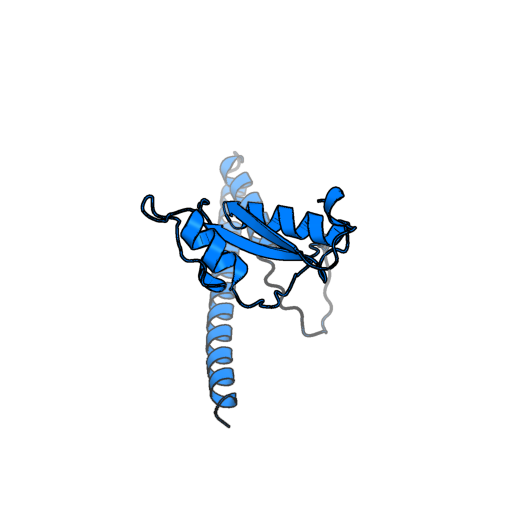1 80 ? 0.709 -12.041 -3.205 1.00 91.62 80 MET A C 1
ATOM 615 O O . MET A 1 80 ? 1.725 -12.055 -2.511 1.00 91.62 80 MET A O 1
ATOM 619 N N . LEU A 1 81 ? -0.276 -11.163 -3.047 1.00 91.06 81 LEU A N 1
ATOM 620 C CA . LEU A 1 81 ? -0.341 -10.185 -1.969 1.00 91.06 81 LEU A CA 1
ATOM 621 C C . LEU A 1 81 ? -1.618 -10.416 -1.174 1.00 91.06 81 LEU A C 1
ATOM 623 O O . LEU A 1 81 ? -2.696 -10.534 -1.760 1.00 91.06 81 LEU A O 1
ATOM 627 N N . ASP A 1 82 ? -1.495 -10.416 0.148 1.00 90.69 82 ASP A N 1
ATOM 628 C CA . ASP A 1 82 ? -2.651 -10.433 1.031 1.00 90.69 82 ASP A CA 1
ATOM 629 C C . ASP A 1 82 ? -3.232 -9.025 1.165 1.00 90.69 82 ASP A C 1
ATOM 631 O O . ASP A 1 82 ? -2.519 -8.027 1.297 1.00 90.69 82 ASP A O 1
ATOM 635 N N . ARG A 1 83 ? -4.560 -8.942 1.114 1.00 90.38 83 ARG A N 1
ATOM 636 C CA . ARG A 1 83 ? -5.310 -7.686 1.166 1.00 90.38 83 ARG A CA 1
ATOM 637 C C . ARG A 1 83 ? -6.212 -7.702 2.383 1.00 90.38 83 ARG A C 1
ATOM 639 O O . ARG A 1 83 ? -7.192 -8.439 2.430 1.00 90.38 83 ARG A O 1
ATOM 646 N N . TRP A 1 84 ? -5.854 -6.904 3.381 1.00 91.12 84 TRP A N 1
ATOM 647 C CA . TRP A 1 84 ? -6.580 -6.855 4.643 1.00 91.12 84 TRP A CA 1
ATOM 648 C C . TRP A 1 84 ? -7.625 -5.744 4.607 1.00 91.12 84 TRP A C 1
ATOM 650 O O . TRP A 1 84 ? -7.313 -4.592 4.311 1.00 91.12 84 TRP A O 1
ATOM 660 N N . SER A 1 85 ? -8.869 -6.096 4.929 1.00 88.81 85 SER A N 1
ATOM 661 C CA . SER A 1 85 ? -9.954 -5.139 5.134 1.00 88.81 85 SER A CA 1
ATOM 662 C C . SER A 1 85 ? -10.189 -4.992 6.630 1.00 88.81 85 SER A C 1
ATOM 664 O O . SER A 1 85 ? -10.770 -5.873 7.261 1.00 88.81 85 SER A O 1
ATOM 666 N N . ILE A 1 86 ? -9.714 -3.888 7.201 1.00 91.31 86 ILE A N 1
ATOM 667 C CA . ILE A 1 86 ? -9.829 -3.610 8.633 1.00 91.31 86 ILE A CA 1
ATOM 668 C C . ILE A 1 86 ? -11.052 -2.721 8.852 1.00 91.31 86 ILE A C 1
ATOM 670 O O . ILE A 1 86 ? -11.151 -1.645 8.267 1.00 91.31 86 ILE A O 1
ATOM 674 N N . MET A 1 87 ? -11.976 -3.169 9.701 1.00 91.00 87 MET A N 1
ATOM 675 C CA . MET A 1 87 ? -13.138 -2.387 10.117 1.00 91.00 87 MET A CA 1
ATOM 676 C C . MET A 1 87 ? -12.954 -1.962 11.568 1.00 91.00 87 MET A C 1
ATOM 678 O O . MET A 1 87 ? -12.784 -2.805 12.448 1.00 91.00 87 MET A O 1
ATOM 682 N N . THR A 1 88 ? -12.959 -0.657 11.813 1.00 89.38 88 THR A N 1
ATOM 683 C CA . THR A 1 88 ? -12.812 -0.086 13.151 1.00 89.38 88 THR A CA 1
ATOM 684 C C . THR A 1 88 ? -14.161 0.408 13.657 1.00 89.38 88 THR A C 1
ATOM 686 O O . THR A 1 88 ? -14.967 0.952 12.903 1.00 89.38 88 THR A O 1
ATOM 689 N N . TYR A 1 89 ? -14.412 0.206 14.949 1.00 87.38 89 TYR A N 1
ATOM 690 C CA . TYR A 1 89 ? -15.605 0.696 15.628 1.00 87.38 89 TYR A CA 1
ATOM 691 C C . TYR A 1 89 ? -15.175 1.495 16.849 1.00 87.38 89 TYR A C 1
ATOM 693 O O . TYR A 1 89 ? -14.383 1.018 17.663 1.00 87.38 89 TYR A O 1
ATOM 701 N N . GLU A 1 90 ? -15.715 2.699 16.997 1.00 82.69 90 GLU A N 1
ATOM 702 C CA . GLU A 1 90 ? -15.558 3.465 18.227 1.00 82.69 90 GLU A CA 1
ATOM 703 C C . GLU A 1 90 ? -16.530 2.930 19.277 1.00 82.69 90 GLU A C 1
ATOM 705 O O . GLU A 1 90 ? -17.740 3.168 19.225 1.00 82.69 90 GLU A O 1
ATOM 710 N N . ILE A 1 91 ? -16.003 2.191 20.250 1.00 80.81 91 ILE A N 1
ATOM 711 C CA . ILE A 1 91 ? -16.782 1.773 21.411 1.00 80.81 91 ILE A CA 1
ATOM 712 C C . ILE A 1 91 ? -16.839 2.961 22.369 1.00 80.81 91 ILE A C 1
ATOM 714 O O . ILE A 1 91 ? -15.890 3.243 23.099 1.00 80.81 91 ILE A O 1
ATOM 718 N N . LYS A 1 92 ? -17.977 3.659 22.385 1.00 70.19 92 LYS A N 1
ATOM 719 C CA . LYS A 1 92 ? -18.298 4.604 23.458 1.00 70.19 92 LYS A CA 1
ATOM 720 C C . LYS A 1 92 ? -18.623 3.791 24.705 1.00 70.19 92 LYS A C 1
ATOM 722 O O . LYS A 1 92 ? -19.740 3.300 24.847 1.00 70.19 92 LYS A O 1
ATOM 727 N N . ILE A 1 93 ? -17.636 3.600 25.577 1.00 65.56 93 ILE A N 1
ATOM 728 C CA . ILE A 1 93 ? -17.848 2.963 26.878 1.00 65.56 93 ILE A CA 1
ATOM 729 C C . ILE A 1 93 ? -18.816 3.868 27.658 1.00 65.56 93 ILE A C 1
ATOM 731 O O . ILE A 1 93 ? -18.485 5.035 27.886 1.00 65.56 93 ILE A O 1
ATOM 735 N N . PRO A 1 94 ? -20.021 3.397 28.025 1.00 54.50 94 PRO A N 1
ATOM 736 C CA . PRO A 1 94 ? -20.946 4.225 28.778 1.00 54.50 94 PRO A CA 1
ATOM 737 C C . PRO A 1 94 ? -20.332 4.559 30.146 1.00 54.50 94 PRO A C 1
ATOM 739 O O . PRO A 1 94 ? -19.749 3.673 30.784 1.00 54.50 94 PRO A O 1
ATOM 742 N N . PRO A 1 95 ? -20.456 5.811 30.622 1.00 46.94 95 PRO A N 1
ATOM 743 C CA . PRO A 1 95 ? -20.001 6.176 31.953 1.00 46.94 95 PRO A CA 1
ATOM 744 C C . PRO A 1 95 ? -20.807 5.356 32.962 1.00 46.94 95 PRO A C 1
ATOM 746 O O . PRO A 1 95 ? -22.026 5.505 33.070 1.00 46.94 95 PRO A O 1
ATOM 749 N N . LYS A 1 96 ? -20.145 4.444 33.686 1.00 47.69 96 LYS A N 1
ATOM 750 C CA . LYS A 1 96 ? -20.769 3.741 34.811 1.00 47.69 96 LYS A CA 1
ATOM 751 C C . LYS A 1 96 ? -21.071 4.774 35.895 1.00 47.69 96 LYS A C 1
ATOM 753 O O . LYS A 1 96 ? -20.209 5.126 36.695 1.00 47.69 96 LYS A O 1
ATOM 758 N N . HIS A 1 97 ? -22.301 5.274 35.893 1.00 43.97 97 HIS A N 1
ATOM 759 C CA . HIS A 1 97 ? -22.863 6.050 36.984 1.00 43.97 97 HIS A CA 1
ATOM 760 C C . HIS A 1 97 ? -22.804 5.231 38.291 1.00 43.97 97 HIS A C 1
ATOM 762 O O . HIS A 1 97 ? -23.399 4.165 38.393 1.00 43.97 97 HIS A O 1
ATOM 768 N N . SER A 1 98 ? -22.039 5.748 39.259 1.00 44.31 98 SER A N 1
ATOM 769 C CA . SER A 1 98 ? -22.288 5.762 40.714 1.00 44.31 98 SER A CA 1
ATOM 770 C C . SER A 1 98 ? -22.946 4.542 41.405 1.00 44.31 98 SER A C 1
ATOM 772 O O . SER A 1 98 ? -24.167 4.465 41.409 1.00 44.31 98 SER A O 1
ATOM 774 N N . CYS A 1 99 ? -22.117 3.771 42.146 1.00 32.09 99 CYS A N 1
ATOM 775 C CA . CYS A 1 99 ? -22.336 3.099 43.465 1.00 32.09 99 CYS A CA 1
ATOM 776 C C . CYS A 1 99 ? -23.518 2.096 43.655 1.00 32.09 99 CYS A C 1
ATOM 778 O O . CYS A 1 99 ? -24.512 2.222 42.955 1.00 32.09 99 CYS A O 1
ATOM 780 N N . PRO A 1 100 ? -23.532 1.170 44.656 1.00 39.44 100 PRO A N 1
ATOM 781 C CA . PRO A 1 100 ? -22.529 0.788 45.662 1.00 39.44 100 PRO A CA 1
ATOM 782 C C . PRO A 1 100 ? -22.154 -0.721 45.697 1.00 39.44 100 PRO A C 1
ATOM 784 O O . PRO A 1 100 ? -22.855 -1.594 45.202 1.00 39.44 100 PRO A O 1
ATOM 787 N N . THR A 1 101 ? -21.012 -0.975 46.338 1.00 42.06 101 THR A N 1
ATOM 788 C CA . THR A 1 101 ? -20.511 -2.189 47.013 1.00 42.06 101 THR A CA 1
ATOM 789 C C . THR A 1 101 ? -21.276 -3.515 46.842 1.00 42.06 101 THR A C 1
ATOM 791 O O . THR A 1 101 ? -22.283 -3.756 47.502 1.00 42.06 101 THR A O 1
ATOM 794 N N . THR A 1 102 ? -20.698 -4.460 46.096 1.00 34.34 102 THR A N 1
ATOM 795 C CA . THR A 1 102 ? -20.612 -5.887 46.483 1.00 34.34 102 THR A CA 1
ATOM 796 C C . THR A 1 102 ? -19.534 -6.584 45.640 1.00 34.34 102 THR A C 1
ATOM 798 O O . THR A 1 102 ? -19.281 -6.145 44.515 1.00 34.34 102 THR A O 1
ATOM 801 N N . PRO A 1 103 ? -18.824 -7.584 46.191 1.00 51.75 103 PRO A N 1
ATOM 802 C CA . PRO A 1 103 ? -17.655 -8.166 45.555 1.00 51.75 103 PRO A CA 1
ATOM 803 C C . PRO A 1 103 ? -18.035 -9.314 44.610 1.00 51.75 103 PRO A C 1
ATOM 805 O O . PRO A 1 103 ? -19.123 -9.873 44.705 1.00 51.75 103 PRO A O 1
ATOM 808 N N . GLU A 1 104 ? -17.053 -9.681 43.786 1.00 41.06 104 GLU A N 1
ATOM 809 C CA . GLU A 1 104 ? -16.839 -10.981 43.129 1.00 41.06 104 GLU A CA 1
ATOM 810 C C . GLU A 1 104 ? -16.969 -11.014 41.597 1.00 41.06 104 GLU A C 1
ATOM 812 O O . GLU A 1 104 ? -18.031 -10.838 41.005 1.00 41.06 104 GLU A O 1
ATOM 817 N N . GLY A 1 105 ? -15.815 -11.273 40.971 1.00 31.81 105 GLY A N 1
ATOM 818 C CA . GLY A 1 105 ? -15.610 -11.492 39.541 1.00 31.81 105 GLY A CA 1
ATOM 819 C C . GLY A 1 105 ? -14.221 -11.000 39.108 1.00 31.81 105 GLY A C 1
ATOM 820 O O . GLY A 1 105 ? -14.050 -9.787 38.968 1.00 31.81 105 GLY A O 1
ATOM 821 N N . PRO A 1 106 ? -13.214 -11.883 38.948 1.00 50.19 106 PRO A N 1
ATOM 822 C CA . PRO A 1 106 ? -11.905 -11.498 38.436 1.00 50.19 106 PRO A CA 1
ATOM 823 C C . PRO A 1 106 ? -11.993 -11.265 36.920 1.00 50.19 106 PRO A C 1
ATOM 825 O O . PRO A 1 106 ? -12.886 -11.781 36.258 1.00 50.19 106 PRO A O 1
ATOM 828 N N . ASP A 1 107 ? -11.050 -10.492 36.393 1.00 43.16 107 ASP A N 1
ATOM 829 C CA . ASP A 1 107 ? -10.838 -10.220 34.965 1.00 43.16 107 ASP A CA 1
ATOM 830 C C . ASP A 1 107 ? -11.705 -9.131 34.325 1.00 43.16 107 ASP A C 1
ATOM 832 O O . ASP A 1 107 ? -12.487 -9.353 33.407 1.00 43.16 107 ASP A O 1
ATOM 836 N N . ASN A 1 108 ? -11.437 -7.884 34.722 1.00 40.62 108 ASN A N 1
ATOM 837 C CA . ASN A 1 108 ? -11.132 -6.855 33.727 1.00 40.62 108 ASN A CA 1
ATOM 838 C C . ASN A 1 108 ? -10.284 -5.745 34.369 1.00 40.62 108 ASN A C 1
ATOM 840 O O . ASN A 1 108 ? -10.802 -4.720 34.820 1.00 40.62 108 ASN A O 1
ATOM 844 N N . CYS A 1 109 ? -8.962 -5.933 34.426 1.00 45.56 109 CYS A N 1
ATOM 845 C CA . CYS A 1 109 ? -8.027 -4.840 34.708 1.00 45.56 109 CYS A CA 1
ATOM 846 C C . CYS A 1 109 ? -7.916 -3.931 33.476 1.00 45.56 109 CYS A C 1
ATOM 848 O O . CYS A 1 109 ? -6.853 -3.790 32.877 1.00 45.56 109 CYS A O 1
ATOM 850 N N . GLN A 1 110 ? -9.024 -3.302 33.093 1.00 47.00 110 GLN A N 1
ATOM 851 C CA . GLN A 1 110 ? -8.999 -2.218 32.130 1.00 47.00 110 GLN A CA 1
ATOM 852 C C . GLN A 1 110 ? -8.340 -1.025 32.827 1.00 47.00 110 GLN A C 1
ATOM 854 O O . GLN A 1 110 ? -8.920 -0.412 33.726 1.00 47.00 110 GLN A O 1
ATOM 859 N N . PHE A 1 111 ? -7.089 -0.737 32.463 1.00 55.16 111 PHE A N 1
ATOM 860 C CA . PHE A 1 111 ? -6.384 0.481 32.857 1.00 55.16 111 PHE A CA 1
ATOM 861 C C . PHE A 1 111 ? -7.164 1.691 32.318 1.00 55.16 111 PHE A C 1
ATOM 863 O O . PHE A 1 111 ? -6.939 2.159 31.207 1.00 55.16 111 PHE A O 1
ATOM 870 N N . HIS A 1 112 ? -8.136 2.178 33.090 1.00 62.72 112 HIS A N 1
ATOM 871 C CA . HIS A 1 112 ? -8.958 3.330 32.727 1.00 62.72 112 HIS A CA 1
ATOM 872 C C . HIS A 1 112 ? -8.175 4.623 33.000 1.00 62.72 112 HIS A C 1
ATOM 874 O O . HIS A 1 112 ? -8.382 5.298 34.006 1.00 62.72 112 HIS A O 1
ATOM 880 N N . ILE A 1 113 ? -7.234 4.946 32.107 1.00 70.94 113 ILE A N 1
ATOM 881 C CA . ILE A 1 113 ? -6.468 6.206 32.126 1.00 70.94 113 ILE A CA 1
ATOM 882 C C . ILE A 1 113 ? -7.420 7.412 32.045 1.00 70.94 113 ILE A C 1
ATOM 884 O O . ILE A 1 113 ? -7.219 8.399 32.747 1.00 70.94 113 ILE A O 1
ATOM 888 N N . SER A 1 114 ? -8.529 7.278 31.309 1.00 71.75 114 SER A N 1
ATOM 889 C CA . SER A 1 114 ? -9.530 8.337 31.117 1.00 71.75 114 SER A CA 1
ATOM 890 C C . SER A 1 114 ? -10.138 8.876 32.421 1.00 71.75 114 SER A C 1
ATOM 892 O O . SER A 1 114 ? -10.452 10.055 32.516 1.00 71.75 114 SER A O 1
ATOM 894 N N . ALA A 1 115 ? -10.269 8.045 33.463 1.00 76.56 115 ALA A N 1
ATOM 895 C CA . ALA A 1 115 ? -10.815 8.493 34.746 1.00 76.56 115 ALA A CA 1
ATOM 896 C C . ALA A 1 115 ? -9.849 9.432 35.495 1.00 76.56 115 ALA A C 1
ATOM 898 O O . ALA A 1 115 ? -10.285 10.343 36.201 1.00 76.56 115 ALA A O 1
ATOM 899 N N . TYR A 1 116 ? -8.537 9.226 35.328 1.00 83.75 116 TYR A N 1
ATOM 900 C CA . TYR A 1 116 ? -7.524 10.137 35.858 1.00 83.75 116 TYR A CA 1
ATOM 901 C C . TYR A 1 116 ? -7.515 11.446 35.062 1.00 83.75 116 TYR A C 1
ATOM 903 O O . TYR A 1 116 ? -7.418 12.507 35.670 1.00 83.75 116 TYR A O 1
ATOM 911 N N . GLU A 1 117 ? -7.683 11.385 33.737 1.00 84.38 117 GLU A N 1
ATOM 912 C CA . GLU A 1 117 ? -7.766 12.571 32.870 1.00 84.38 117 GLU A CA 1
ATOM 913 C C . GLU A 1 117 ? -8.938 13.482 33.256 1.00 84.38 117 GLU A C 1
ATOM 915 O O . GLU A 1 117 ? -8.729 14.672 33.499 1.00 84.38 117 GLU A O 1
ATOM 920 N N . ASP A 1 118 ? -10.140 12.920 33.411 1.00 84.94 118 ASP A N 1
ATOM 921 C CA . ASP A 1 118 ? -11.336 13.672 33.810 1.00 84.94 118 ASP A CA 1
ATOM 922 C C . ASP A 1 118 ? -11.173 14.316 35.200 1.00 84.94 118 ASP A C 1
ATOM 924 O O . ASP A 1 118 ? -11.522 15.483 35.407 1.00 84.94 118 ASP A O 1
ATOM 928 N N . SER A 1 119 ? -10.595 13.578 36.157 1.00 88.06 119 SER A N 1
ATOM 929 C CA . SER A 1 119 ? -10.327 14.073 37.516 1.00 88.06 119 SER A CA 1
ATOM 930 C C . SER A 1 119 ? -9.303 15.215 37.518 1.00 88.06 119 SER A C 1
ATOM 932 O O . SER A 1 119 ? -9.519 16.263 38.138 1.00 88.06 119 SER A O 1
ATOM 934 N N . VAL A 1 120 ? -8.204 15.049 36.774 1.00 92.25 120 VAL A N 1
ATOM 935 C CA . VAL A 1 120 ? -7.150 16.061 36.631 1.00 92.25 120 VAL A CA 1
ATOM 936 C C . VAL A 1 120 ? -7.712 17.323 35.984 1.00 92.25 120 VAL A C 1
ATOM 938 O O . VAL A 1 120 ? -7.529 18.416 36.524 1.00 92.25 120 VAL A O 1
ATOM 941 N N . ALA A 1 121 ? -8.453 17.191 34.881 1.00 91.12 121 ALA A N 1
ATOM 942 C CA . ALA A 1 121 ? -9.062 18.322 34.190 1.00 91.12 121 ALA A CA 1
ATOM 943 C C . ALA A 1 121 ? -10.042 19.086 35.097 1.00 91.12 121 ALA A C 1
ATOM 945 O O . ALA A 1 121 ? -9.994 20.320 35.173 1.00 91.12 121 ALA A O 1
ATOM 946 N N . ALA A 1 122 ? -10.888 18.371 35.846 1.00 88.94 122 ALA A N 1
ATOM 947 C CA . ALA A 1 122 ? -11.861 18.977 36.749 1.00 88.94 122 ALA A CA 1
ATOM 948 C C . ALA A 1 122 ? -11.194 19.767 37.887 1.00 88.94 122 ALA A C 1
ATOM 950 O O . ALA A 1 122 ? -11.617 20.883 38.205 1.00 88.94 122 ALA A O 1
ATOM 951 N N . HIS A 1 123 ? -10.144 19.217 38.501 1.00 88.56 123 HIS A N 1
ATOM 952 C CA . HIS A 1 123 ? -9.454 19.876 39.609 1.00 88.56 123 HIS A CA 1
ATOM 953 C C . HIS A 1 123 ? -8.536 21.011 39.160 1.00 88.56 123 HIS A C 1
ATOM 955 O O . HIS A 1 123 ? -8.522 22.046 39.824 1.00 88.56 123 HIS A O 1
ATOM 961 N N . LEU A 1 124 ? -7.864 20.893 38.012 1.00 92.12 124 LEU A N 1
ATOM 962 C CA . LEU A 1 124 ? -7.129 22.014 37.415 1.00 92.12 124 LEU A CA 1
ATOM 963 C C . LEU A 1 124 ? -8.064 23.184 37.089 1.00 92.12 124 LEU A C 1
ATOM 965 O O . LEU A 1 124 ? -7.765 24.326 37.430 1.00 92.12 124 LEU A O 1
ATOM 969 N N . THR A 1 125 ? -9.240 22.900 36.522 1.00 91.81 125 THR A N 1
ATOM 970 C CA . THR A 1 125 ? -10.259 23.923 36.234 1.00 91.81 125 THR A CA 1
ATOM 971 C C . THR A 1 125 ? -10.733 24.625 37.508 1.00 91.81 125 THR A C 1
ATOM 973 O O . THR A 1 125 ? -10.883 25.847 37.512 1.00 91.81 125 THR A O 1
ATOM 976 N N . LYS A 1 126 ? -10.934 23.885 38.608 1.00 90.44 126 LYS A N 1
ATOM 977 C CA . LYS A 1 126 ? -11.293 24.466 39.914 1.00 90.44 126 LYS A CA 1
ATOM 978 C C . LYS A 1 126 ? -10.168 25.302 40.520 1.00 90.44 126 LYS A C 1
ATOM 980 O O . LYS A 1 126 ? -10.459 26.309 41.149 1.00 90.44 126 LYS A O 1
ATOM 985 N N . ILE A 1 127 ? -8.908 24.914 40.338 1.00 93.06 127 ILE A N 1
ATOM 986 C CA . ILE A 1 127 ? -7.753 25.677 40.834 1.00 93.06 127 ILE A CA 1
ATOM 987 C C . ILE A 1 127 ? -7.601 26.996 40.069 1.00 93.06 127 ILE A C 1
ATOM 989 O O . ILE A 1 127 ? -7.352 28.025 40.687 1.00 93.06 127 ILE A O 1
ATOM 993 N N . LEU A 1 128 ? -7.773 26.972 38.744 1.00 92.00 128 LEU A N 1
ATOM 994 C CA . LEU A 1 128 ? -7.578 28.145 37.887 1.00 92.00 128 LEU A CA 1
ATOM 995 C C . LEU A 1 128 ? -8.723 29.161 37.971 1.00 92.00 128 LEU A C 1
ATOM 997 O O . LEU A 1 128 ? -8.473 30.356 37.850 1.00 92.00 128 LEU A O 1
ATOM 1001 N N . ASN A 1 129 ? -9.963 28.699 38.163 1.00 92.44 129 ASN A N 1
ATOM 1002 C CA . ASN A 1 129 ? -11.152 29.555 38.054 1.00 92.44 129 ASN A CA 1
ATOM 1003 C C . ASN A 1 129 ? -11.849 29.857 39.392 1.00 92.44 129 ASN A C 1
ATOM 1005 O O . ASN A 1 129 ? -12.836 30.588 39.402 1.00 92.44 129 ASN A O 1
ATOM 1009 N N . SER A 1 130 ? -11.408 29.281 40.516 1.00 91.69 130 SER A N 1
ATOM 1010 C CA . SER A 1 130 ? -12.049 29.513 41.817 1.00 91.69 130 SER A CA 1
ATOM 1011 C C . SER A 1 130 ? -11.397 30.658 42.584 1.00 91.69 130 SER A C 1
ATOM 1013 O O . SER A 1 130 ? -10.205 30.627 42.870 1.00 91.69 130 SER A O 1
ATOM 1015 N N . GLU A 1 131 ? -12.215 31.601 43.045 1.00 88.25 131 GLU A N 1
ATOM 1016 C CA . GLU A 1 131 ? -11.789 32.701 43.923 1.00 88.25 131 GLU A CA 1
ATOM 1017 C C . GLU A 1 131 ? -11.760 32.300 45.413 1.00 88.25 131 GLU A C 1
ATOM 1019 O O . GLU A 1 131 ? -11.233 33.018 46.262 1.00 88.25 131 GLU A O 1
ATOM 1024 N N . GLN A 1 132 ? -12.315 31.131 45.760 1.00 91.94 132 GLN A N 1
ATOM 1025 C CA . GLN A 1 132 ? -12.313 30.614 47.130 1.00 91.94 132 GLN A CA 1
ATOM 1026 C C . GLN A 1 132 ? -11.047 29.801 47.423 1.00 91.94 132 GLN A C 1
ATOM 1028 O O . GLN A 1 132 ? -10.864 28.704 46.888 1.00 91.94 132 GLN A O 1
ATOM 1033 N N . ASN A 1 133 ? -10.230 30.278 48.368 1.00 89.06 133 ASN A N 1
ATOM 1034 C CA . ASN A 1 133 ? -9.007 29.594 48.810 1.00 89.06 133 ASN A CA 1
ATOM 1035 C C . ASN A 1 133 ? -9.261 28.161 49.316 1.00 89.06 133 ASN A C 1
ATOM 1037 O O . ASN A 1 133 ? -8.457 27.265 49.073 1.00 89.06 133 ASN A O 1
ATOM 1041 N N . SER A 1 134 ? -10.396 27.904 49.972 1.00 89.62 134 SER A N 1
ATOM 1042 C CA . SER A 1 134 ? -10.780 26.561 50.441 1.00 89.62 134 SER A CA 1
ATOM 1043 C C . SER A 1 134 ? -10.980 25.562 49.291 1.00 89.62 134 SER A C 1
ATOM 1045 O O . SER A 1 134 ? -10.594 24.394 49.397 1.00 89.62 134 SER A O 1
ATOM 1047 N N . VAL A 1 135 ? -11.545 26.014 48.171 1.00 84.31 135 VAL A N 1
ATOM 1048 C CA . VAL A 1 135 ? -11.798 25.202 46.970 1.00 84.31 135 VAL A CA 1
ATOM 1049 C C . VAL A 1 135 ? -10.502 24.932 46.209 1.00 84.31 135 VAL A C 1
ATOM 1051 O O . VAL A 1 135 ? -10.292 23.816 45.732 1.00 84.31 135 VAL A O 1
ATOM 1054 N N . VAL A 1 136 ? -9.605 25.918 46.150 1.00 88.81 136 VAL A N 1
ATOM 1055 C CA . VAL A 1 136 ? -8.273 25.766 45.546 1.00 88.81 136 VAL A CA 1
ATOM 1056 C C . VAL A 1 136 ? -7.439 24.757 46.337 1.00 88.81 136 VAL A C 1
ATOM 1058 O O . VAL A 1 136 ? -6.909 23.812 45.757 1.00 88.81 136 VAL A O 1
ATOM 1061 N N . ILE A 1 137 ? -7.390 24.889 47.667 1.00 90.25 137 ILE A N 1
ATOM 1062 C CA . ILE A 1 137 ? -6.624 23.989 48.545 1.00 90.25 137 ILE A CA 1
ATOM 1063 C C . ILE A 1 137 ? -7.169 22.556 48.482 1.00 90.25 137 ILE A C 1
ATOM 1065 O O . ILE A 1 137 ? -6.400 21.603 48.350 1.00 90.25 137 ILE A O 1
ATOM 1069 N N . SER A 1 138 ? -8.493 22.385 48.544 1.00 89.62 138 SER A N 1
ATOM 1070 C CA . SER A 1 138 ? -9.106 21.054 48.448 1.00 89.62 138 SER A CA 1
ATOM 1071 C C . SER A 1 138 ? -8.908 20.418 47.069 1.00 89.62 138 SER A C 1
ATOM 1073 O O . SER A 1 138 ? -8.579 19.237 46.994 1.0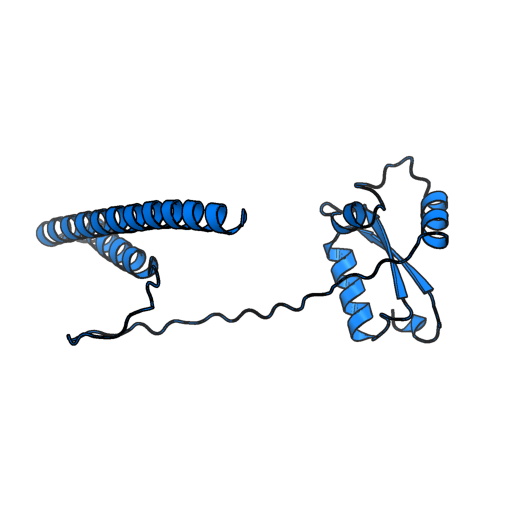0 89.62 138 SER A O 1
ATOM 1075 N N . SER A 1 139 ? -9.017 21.190 45.982 1.00 90.69 139 SER A N 1
ATOM 1076 C CA . SER A 1 139 ? -8.787 20.684 44.621 1.00 90.69 139 SER A CA 1
ATOM 1077 C C . SER A 1 139 ? -7.322 20.327 44.371 1.00 90.69 139 SER A C 1
ATOM 1079 O O . SER A 1 139 ? -7.051 19.295 43.764 1.00 90.69 139 SER A O 1
ATOM 1081 N N . ALA A 1 140 ? -6.374 21.114 44.890 1.00 92.25 140 ALA A N 1
ATOM 1082 C CA . ALA A 1 140 ? -4.948 20.800 44.813 1.00 92.25 140 ALA A CA 1
ATOM 1083 C C . ALA A 1 140 ? -4.607 19.508 45.571 1.00 92.25 140 ALA A C 1
ATOM 1085 O O . ALA A 1 140 ? -3.839 18.686 45.077 1.00 92.25 140 ALA A O 1
ATOM 1086 N N . LYS A 1 141 ? -5.222 19.285 46.740 1.00 90.75 141 LYS A N 1
ATOM 1087 C CA . LYS A 1 141 ? -5.026 18.051 47.509 1.00 90.75 141 LYS A CA 1
ATOM 1088 C C . LYS A 1 141 ? -5.510 16.817 46.741 1.00 90.75 141 LYS A C 1
ATOM 1090 O O . LYS A 1 141 ? -4.765 15.847 46.631 1.00 90.75 141 LYS A O 1
ATOM 1095 N N . ILE A 1 142 ? -6.715 16.879 46.171 1.00 89.62 142 ILE A N 1
ATOM 1096 C CA . ILE A 1 142 ? -7.286 15.761 45.404 1.00 89.62 142 ILE A CA 1
ATOM 1097 C C . ILE A 1 142 ? -6.483 15.509 44.120 1.00 89.62 142 ILE A C 1
ATOM 1099 O O . ILE A 1 142 ? -6.255 14.358 43.752 1.00 89.62 142 ILE A O 1
ATOM 1103 N N . LEU A 1 143 ? -5.989 16.564 43.465 1.00 92.75 143 LEU A N 1
ATOM 1104 C CA . LEU A 1 143 ? -5.105 16.435 42.307 1.00 92.75 143 LEU A CA 1
ATOM 1105 C C . LEU A 1 143 ? -3.806 15.695 42.667 1.00 92.75 143 LEU A C 1
ATOM 1107 O O . LEU A 1 143 ? -3.424 14.754 41.973 1.00 92.75 143 LEU A O 1
ATOM 1111 N N . CYS A 1 144 ? -3.161 16.065 43.777 1.00 92.94 144 CYS A N 1
ATOM 1112 C CA . CYS A 1 144 ? -1.957 15.386 44.260 1.00 92.94 144 CYS A CA 1
ATOM 1113 C C . CYS A 1 144 ? -2.212 13.907 44.586 1.00 92.94 144 CYS A C 1
ATOM 1115 O O . CYS A 1 144 ? -1.390 13.055 44.252 1.00 92.94 144 CYS A O 1
ATOM 1117 N N . GLU A 1 145 ? -3.347 13.589 45.211 1.00 90.94 145 GLU A N 1
ATOM 1118 C CA . GLU A 1 145 ? -3.746 12.205 45.493 1.00 90.94 145 GLU A CA 1
ATOM 1119 C C . GLU A 1 145 ? -4.003 11.414 44.200 1.00 90.94 145 GLU A C 1
ATOM 1121 O O . GLU A 1 145 ? -3.510 10.295 44.063 1.00 90.94 145 GLU A O 1
ATOM 1126 N N . THR A 1 146 ? -4.676 12.024 43.219 1.00 89.88 146 THR A N 1
ATOM 1127 C CA . THR A 1 146 ? -4.974 11.428 41.904 1.00 89.88 146 THR A CA 1
ATOM 1128 C C . THR A 1 146 ? -3.693 11.080 41.141 1.00 89.88 146 THR A C 1
ATOM 1130 O O . THR A 1 146 ? -3.550 9.968 40.635 1.00 89.88 146 THR A O 1
ATOM 1133 N N . VAL A 1 147 ? -2.727 12.004 41.094 1.00 90.69 147 VAL A N 1
ATOM 1134 C CA . VAL A 1 147 ? -1.431 11.780 40.431 1.00 90.69 147 VAL A CA 1
ATOM 1135 C C . VAL A 1 147 ? -0.614 10.722 41.173 1.00 90.69 147 VAL A C 1
ATOM 1137 O O . VAL A 1 147 ? -0.001 9.862 40.543 1.00 90.69 147 VAL A O 1
ATOM 1140 N N . LYS A 1 148 ? -0.622 10.740 42.510 1.00 90.88 148 LYS A N 1
ATOM 1141 C CA . LYS A 1 148 ? 0.096 9.749 43.322 1.00 90.88 148 LYS A CA 1
ATOM 1142 C C . LYS A 1 148 ? -0.438 8.333 43.098 1.00 90.88 148 LYS A C 1
ATOM 1144 O O . LYS A 1 148 ? 0.356 7.405 42.953 1.00 90.88 148 LYS A O 1
ATOM 1149 N N . ASP A 1 149 ? -1.758 8.173 43.058 1.00 88.06 149 ASP A N 1
ATOM 1150 C CA . ASP A 1 149 ? -2.397 6.887 42.774 1.00 88.06 149 ASP A CA 1
ATOM 1151 C C . ASP A 1 149 ? -2.088 6.405 41.350 1.00 88.06 149 ASP A C 1
ATOM 1153 O O . ASP A 1 149 ? -1.698 5.252 41.155 1.00 88.06 149 ASP A O 1
ATOM 1157 N N . PHE A 1 150 ? -2.150 7.307 40.364 1.00 88.12 150 PHE A N 1
ATOM 1158 C CA . PHE A 1 150 ? -1.777 7.001 38.984 1.00 88.12 150 PHE A CA 1
ATOM 1159 C C . PHE A 1 150 ? -0.337 6.484 38.880 1.00 88.12 150 PHE A C 1
ATOM 1161 O O . PHE A 1 150 ? -0.105 5.418 38.312 1.00 88.12 150 PHE A O 1
ATOM 1168 N N . VAL A 1 151 ? 0.625 7.189 39.483 1.00 88.25 151 VAL A N 1
ATOM 1169 C CA . VAL A 1 151 ? 2.042 6.787 39.481 1.00 88.25 151 VAL A CA 1
ATOM 1170 C C . VAL A 1 151 ? 2.227 5.415 40.129 1.00 88.25 151 VAL A C 1
ATOM 1172 O O . VAL A 1 151 ? 2.916 4.563 39.570 1.00 88.25 151 VAL A O 1
ATOM 1175 N N . ALA A 1 152 ? 1.576 5.159 41.268 1.00 85.31 152 ALA A N 1
ATOM 1176 C CA . ALA A 1 152 ? 1.648 3.860 41.935 1.00 85.31 152 ALA A CA 1
ATOM 1177 C C . ALA A 1 152 ? 1.074 2.727 41.067 1.00 85.31 152 ALA A C 1
ATOM 1179 O O . ALA A 1 152 ? 1.597 1.612 41.061 1.00 85.31 152 ALA A O 1
ATOM 1180 N N . LYS A 1 153 ? 0.004 3.003 40.319 1.00 83.19 153 LYS A N 1
ATOM 1181 C CA . LYS A 1 153 ? -0.664 2.024 39.459 1.00 83.19 153 LYS A CA 1
ATOM 1182 C C . LYS A 1 153 ? 0.106 1.748 38.168 1.00 83.19 153 LYS A C 1
ATOM 1184 O O . LYS A 1 153 ? 0.205 0.590 37.767 1.00 83.19 153 LYS A O 1
ATOM 1189 N N . VAL A 1 154 ? 0.690 2.777 37.552 1.00 82.31 154 VAL A N 1
ATOM 1190 C CA . VAL A 1 154 ? 1.589 2.635 36.394 1.00 82.31 154 VAL A CA 1
ATOM 1191 C C . VAL A 1 154 ? 2.860 1.885 36.789 1.00 82.31 154 VAL A C 1
ATOM 1193 O O . VAL A 1 154 ? 3.255 0.967 36.076 1.00 82.31 154 VAL 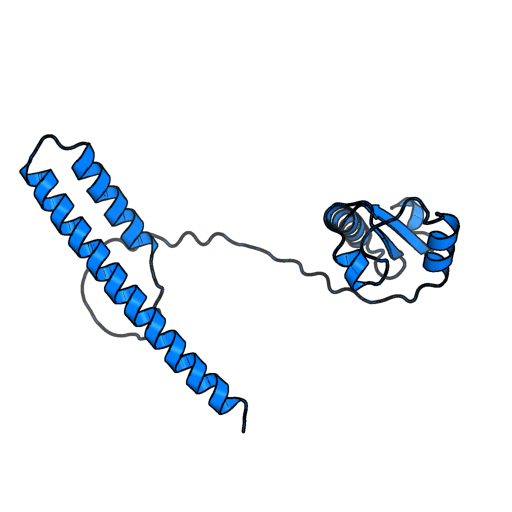A O 1
ATOM 1196 N N . GLY A 1 155 ? 3.442 2.194 37.955 1.00 78.50 155 GLY A N 1
ATOM 1197 C CA . GLY A 1 155 ? 4.603 1.470 38.485 1.00 78.50 155 GLY A CA 1
ATOM 1198 C C . GLY A 1 155 ? 4.341 -0.033 38.626 1.00 78.50 155 GLY A C 1
ATOM 1199 O O . GLY A 1 155 ? 5.094 -0.843 38.097 1.00 78.50 155 GLY A O 1
ATOM 1200 N N . LYS A 1 156 ? 3.202 -0.409 39.223 1.00 75.38 156 LYS A N 1
ATOM 1201 C CA . LYS A 1 156 ? 2.779 -1.819 39.335 1.00 75.38 156 LYS A CA 1
ATOM 1202 C C . LYS A 1 156 ? 2.500 -2.489 37.984 1.00 75.38 156 LYS A C 1
ATOM 1204 O O . LYS A 1 156 ? 2.692 -3.693 37.846 1.00 75.38 156 LYS A O 1
ATOM 1209 N N . GLY A 1 157 ? 2.017 -1.735 36.995 1.00 67.69 157 GLY A N 1
ATOM 1210 C CA . GLY A 1 157 ? 1.815 -2.241 35.633 1.00 67.69 157 GLY A CA 1
ATOM 1211 C C . GLY A 1 157 ? 3.131 -2.571 34.927 1.00 67.69 157 GLY A C 1
ATOM 1212 O O . GLY A 1 157 ? 3.204 -3.561 34.200 1.00 67.69 157 GLY A O 1
ATOM 1213 N N . TYR A 1 158 ? 4.175 -1.778 35.175 1.00 63.47 158 TYR A N 1
ATOM 1214 C CA . TYR A 1 158 ? 5.496 -1.996 34.593 1.00 63.47 158 TYR A CA 1
ATOM 1215 C C . TYR A 1 158 ? 6.172 -3.246 35.175 1.00 63.47 158 TYR A C 1
ATOM 1217 O O . TYR A 1 158 ? 6.598 -4.102 34.406 1.00 63.47 158 TYR A O 1
ATOM 1225 N N . GLU A 1 159 ? 6.155 -3.416 36.504 1.00 60.66 159 GLU A N 1
ATOM 1226 C CA . GLU A 1 159 ? 6.722 -4.601 37.179 1.00 60.66 159 GLU A CA 1
ATOM 1227 C C . GLU A 1 159 ? 6.047 -5.911 36.732 1.00 60.66 159 GLU A C 1
ATOM 1229 O O . GLU A 1 159 ? 6.721 -6.893 36.418 1.00 60.66 159 GLU A O 1
ATOM 1234 N N . LYS A 1 160 ? 4.716 -5.897 36.579 1.00 56.78 160 LYS A N 1
ATOM 1235 C CA . LYS A 1 160 ? 3.944 -7.052 36.096 1.00 56.78 160 LYS A CA 1
ATOM 1236 C C . LYS A 1 160 ? 4.224 -7.403 34.626 1.00 56.78 160 LYS A C 1
ATOM 1238 O O . LYS A 1 160 ? 4.052 -8.547 34.219 1.00 56.78 160 LYS A O 1
ATOM 1243 N N . THR A 1 161 ? 4.640 -6.432 33.812 1.00 54.75 161 THR A N 1
ATOM 1244 C CA . THR A 1 161 ? 4.987 -6.658 32.396 1.00 54.75 161 THR A CA 1
ATOM 1245 C C . THR A 1 161 ? 6.384 -7.269 32.259 1.00 54.75 161 THR A C 1
ATOM 1247 O O . THR A 1 161 ? 6.596 -8.124 31.399 1.00 54.75 161 THR A O 1
ATOM 1250 N N . THR A 1 162 ? 7.321 -6.893 33.134 1.00 54.75 162 THR A N 1
ATOM 1251 C CA . THR A 1 162 ? 8.658 -7.501 33.207 1.00 54.75 162 THR A CA 1
ATOM 1252 C C . THR A 1 162 ? 8.620 -8.956 33.682 1.00 54.75 162 THR A C 1
ATOM 1254 O O . THR A 1 162 ? 9.214 -9.798 33.017 1.00 54.75 162 THR A O 1
ATOM 1257 N N . GLU A 1 163 ? 7.842 -9.293 34.719 1.00 51.94 163 GLU A N 1
ATOM 1258 C CA . GLU A 1 163 ? 7.699 -10.690 35.185 1.00 51.94 163 GLU A CA 1
ATOM 1259 C C . GLU A 1 163 ? 7.055 -11.604 34.122 1.00 51.94 163 GLU A C 1
ATOM 1261 O O . GLU A 1 163 ? 7.538 -12.705 33.863 1.00 51.94 163 GLU A O 1
ATOM 1266 N N . ASN A 1 164 ? 6.025 -11.120 33.414 1.00 51.84 164 ASN A N 1
ATOM 1267 C CA . ASN A 1 164 ? 5.384 -11.877 32.328 1.00 51.84 164 ASN A CA 1
ATOM 1268 C C . ASN A 1 164 ? 6.307 -12.100 31.112 1.00 51.84 164 ASN A C 1
ATOM 1270 O O . ASN A 1 164 ? 6.104 -13.043 30.347 1.00 51.84 164 ASN A O 1
ATOM 1274 N N . THR A 1 165 ? 7.297 -11.226 30.900 1.00 51.12 165 THR A N 1
ATOM 1275 C CA . THR A 1 165 ? 8.266 -11.366 29.799 1.00 51.12 165 THR A CA 1
ATOM 1276 C C . THR A 1 165 ? 9.299 -12.451 30.125 1.00 51.12 165 THR A C 1
ATOM 1278 O O . THR A 1 165 ? 9.628 -13.257 29.257 1.00 51.12 165 THR A O 1
ATOM 1281 N N . GLU A 1 166 ? 9.724 -12.556 31.388 1.00 52.84 166 GLU A N 1
ATOM 1282 C CA . GLU A 1 166 ? 10.639 -13.607 31.861 1.00 52.84 166 GLU A CA 1
ATOM 1283 C C . GLU A 1 166 ? 9.984 -15.010 31.880 1.00 52.84 166 GLU A C 1
ATOM 1285 O O . GLU A 1 166 ? 10.632 -16.012 31.554 1.00 52.84 166 GLU A O 1
ATOM 1290 N N . GLU A 1 167 ? 8.679 -15.109 32.168 1.00 52.69 167 GLU A N 1
ATOM 1291 C CA . GLU A 1 167 ? 7.921 -16.371 32.040 1.00 52.69 167 GLU A CA 1
ATOM 1292 C C . GLU A 1 167 ? 7.668 -16.791 30.575 1.00 52.69 167 GLU A C 1
ATOM 1294 O O . GLU A 1 167 ? 7.616 -17.985 30.268 1.00 52.69 167 GLU A O 1
ATOM 1299 N N . CYS A 1 168 ? 7.547 -15.841 29.642 1.00 50.22 168 CYS A N 1
ATOM 1300 C CA . CYS A 1 168 ? 7.356 -16.131 28.214 1.00 50.22 168 CYS A CA 1
ATOM 1301 C C . CYS A 1 168 ? 8.642 -16.668 27.552 1.00 50.22 168 CYS A C 1
ATOM 1303 O O . CYS A 1 168 ? 8.605 -17.639 26.784 1.00 50.22 168 CYS A O 1
ATOM 1305 N N . ASP A 1 169 ? 9.795 -16.091 27.904 1.00 50.47 169 ASP A N 1
ATOM 1306 C CA . ASP A 1 169 ? 11.101 -16.527 27.396 1.00 50.47 169 ASP A CA 1
ATOM 1307 C C . ASP A 1 169 ? 11.500 -17.918 27.918 1.00 50.47 169 ASP A C 1
ATOM 1309 O O . ASP A 1 169 ? 12.135 -18.699 27.206 1.00 50.47 169 ASP A O 1
ATOM 1313 N N . THR A 1 170 ? 11.072 -18.291 29.128 1.00 55.16 170 THR A N 1
ATOM 1314 C CA . THR A 1 170 ? 11.344 -19.624 29.696 1.00 55.16 170 THR A CA 1
ATOM 1315 C C . THR A 1 170 ? 10.472 -20.737 29.103 1.00 55.16 170 THR A C 1
ATOM 1317 O O . THR A 1 170 ? 10.897 -21.895 29.088 1.00 55.16 170 THR A O 1
ATOM 1320 N N . MET A 1 171 ? 9.294 -20.417 28.555 1.00 54.91 171 MET A N 1
ATOM 1321 C CA . MET A 1 171 ? 8.426 -21.385 27.865 1.00 54.91 171 MET A CA 1
ATOM 1322 C C . MET A 1 171 ? 8.793 -21.609 26.392 1.00 54.91 171 MET A C 1
ATOM 1324 O O . MET A 1 171 ? 8.479 -22.663 25.847 1.00 54.91 171 MET A O 1
ATOM 1328 N N . SER A 1 172 ? 9.496 -20.668 25.755 1.00 53.09 172 SER A N 1
ATOM 1329 C CA . SER A 1 172 ? 9.914 -20.782 24.346 1.00 53.09 172 SER A CA 1
ATOM 1330 C C . SER A 1 172 ? 11.155 -21.667 24.132 1.00 53.09 172 SER A C 1
ATOM 1332 O O . SER A 1 172 ? 11.528 -21.947 22.994 1.00 53.09 172 SER A O 1
ATOM 1334 N N . LEU A 1 173 ? 11.795 -22.120 25.216 1.00 52.56 173 LEU A N 1
ATOM 1335 C CA . LEU A 1 173 ? 13.020 -22.932 25.205 1.00 52.56 173 LEU A CA 1
ATOM 1336 C C . LEU A 1 173 ? 12.803 -24.409 25.595 1.00 52.56 173 LEU A C 1
ATOM 1338 O O . LEU A 1 173 ? 13.776 -25.096 25.913 1.00 52.56 173 LEU A O 1
ATOM 1342 N N . LYS A 1 174 ? 11.564 -24.916 25.577 1.00 38.03 174 LYS A N 1
ATOM 1343 C CA . LYS A 1 174 ? 11.248 -26.305 25.949 1.00 38.03 174 LYS A CA 1
ATOM 1344 C C . LYS A 1 174 ? 10.578 -27.097 24.835 1.00 38.03 174 LYS A C 1
ATOM 1346 O O . LYS A 1 174 ? 9.681 -26.540 24.172 1.00 38.03 174 LYS A O 1
#

Radius of gyration: 28.88 Å; chains: 1; bounding box: 42×59×72 Å

InterPro domains:
  IPR001206 Diacylglycerol kinase, catalytic domain [PF00781] (3-64)
  IPR001206 Diacylglycerol kinase, catalytic domain [PS50146] (1-90)
  IPR001206 Diacylglycerol kinase, catalytic domain [SM00046] (1-84)
  IPR016064 NAD kinase/diacylglycerol kinase-like domain superfamily [SSF111331] (8-86)
  IPR017438 Inorganic polyphosphate/ATP-NAD kinase, N-terminal [G3DSA:3.40.50.10330] (2-88)
  IPR037607 Diacylglycerol kinase [PTHR11255] (1-95)

Sequence (174 aa):
LRLFQKFDNFRILVCGGDGSVGWVLSEIDKLNLHKQCQLGVLPLGTGNDLARVLGWGPSCDDDTQLPTTLEKLERASTKMLDRWSIMTYEIKIPPKHSCPTTPEGPDNCQFHISAYEDSVAAHLTKILNSEQNSVVISSAKILCETVKDFVAKVGKGYEKTTENTEECDTMSLK

pLDDT: mean 79.9, std 17.5, range [31.81, 96.38]

Foldseek 3Di:
DVVCLPPQADEDEQEEAPVSVVVVVVVCVVSVVVNRYAYDYAYDYPHHVVCVVLVVDNHDDPPNDPVVSVVCRVPPDGDDDDDDDDDDDDDPDPPPDDDDDDDDDDDDPPVPVVVLVVLLVVLVCQLVPPPDPVSNVVSVVSNVVSVVVVVVVVVVVVVVVVVVVVVVVVVVVD